Protein AF-A0A355TWD6-F1 (afdb_monomer_lite)

Foldseek 3Di:
DVFLVVVLVVVVVVCVVVVDALVVFQAEEEEFCFQVSQVSNQVSNVVVVHHNPVRYDYLQAVPDPVVPDVQPRGDDDPCSRVVCCVPVVVVCCVVVVGPGYHYHYIDDPDDPVRVPPPD

Radius of gyration: 15.13 Å; chains: 1; bounding box: 33×31×51 Å

Secondary structure (DSSP, 8-state):
-THHHHHHHHHHHHHHHH---GGG-SEEEESS-HHHHHHHHHHHHHHTT---TTTEEEHHHHSS-TTTS--TT---SHHHHHHHIIIIIHHHHHTTS-S-EEEE-------HHHHT---

Sequence (119 aa):
AAMAPAAADTLKNFFDDTGTKPSDYDLVLTGDLGEVGSRLLCQLLNQQSIDITQKHNDCGLMIFDRNKQDVHAGGSGCGCAGSVFCSKILNDMQSGKLKNILFMATGALMSPTSSGQGA

Structure (mmCIF, N/CA/C/O backbone):
data_AF-A0A355TWD6-F1
#
_entry.id   AF-A0A355TWD6-F1
#
loop_
_atom_site.group_PDB
_atom_site.id
_atom_site.type_symbol
_atom_site.label_atom_id
_atom_site.label_alt_id
_atom_site.label_comp_id
_atom_site.label_asym_id
_atom_site.label_entity_id
_atom_site.label_seq_id
_atom_site.pdbx_PDB_ins_code
_atom_site.Cartn_x
_atom_site.Cartn_y
_atom_site.Cartn_z
_atom_site.occupancy
_atom_site.B_iso_or_equiv
_atom_site.auth_seq_id
_atom_site.auth_comp_id
_atom_site.auth_asym_id
_atom_site.auth_atom_id
_atom_site.pdbx_PDB_model_num
ATO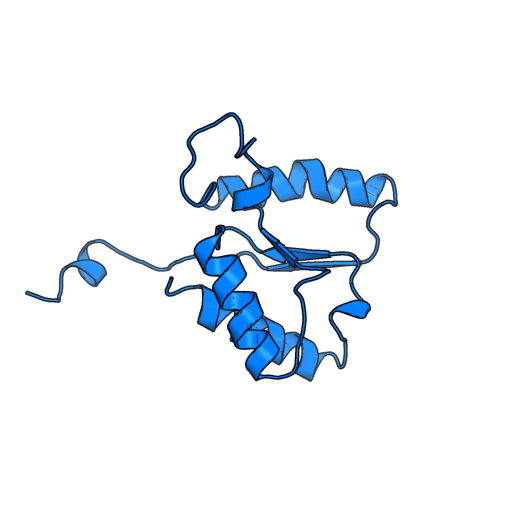M 1 N N . ALA A 1 1 ? 1.334 1.458 -15.745 1.00 55.06 1 ALA A N 1
ATOM 2 C CA . ALA A 1 1 ? 1.626 0.745 -14.486 1.00 55.06 1 ALA A CA 1
ATOM 3 C C . ALA A 1 1 ? 0.731 -0.488 -14.404 1.00 55.06 1 ALA A C 1
ATOM 5 O O . ALA A 1 1 ? -0.457 -0.336 -14.161 1.00 55.06 1 ALA A O 1
ATOM 6 N N . ALA A 1 2 ? 1.268 -1.686 -14.659 1.00 64.25 2 ALA A N 1
ATOM 7 C CA . ALA A 1 2 ? 0.482 -2.930 -14.642 1.00 64.25 2 ALA A CA 1
ATOM 8 C C . ALA A 1 2 ? -0.005 -3.331 -13.231 1.00 64.25 2 ALA A C 1
ATOM 10 O O . ALA A 1 2 ? -0.939 -4.110 -13.102 1.00 64.25 2 ALA A O 1
ATOM 11 N N . MET A 1 3 ? 0.605 -2.772 -12.179 1.00 78.00 3 MET A N 1
ATOM 12 C CA . MET A 1 3 ? 0.343 -3.133 -10.780 1.00 78.00 3 MET A CA 1
ATOM 13 C C . MET A 1 3 ? -0.897 -2.455 -10.174 1.00 78.00 3 MET A C 1
ATOM 15 O O . MET A 1 3 ? -1.508 -3.013 -9.270 1.00 78.00 3 MET A O 1
ATOM 19 N N . ALA A 1 4 ? -1.294 -1.272 -10.661 1.00 85.25 4 ALA A N 1
ATOM 20 C CA . ALA A 1 4 ? -2.408 -0.521 -10.070 1.00 85.25 4 ALA A CA 1
ATOM 21 C C . ALA A 1 4 ? -3.776 -1.224 -10.217 1.00 85.25 4 ALA A C 1
ATOM 23 O O . ALA A 1 4 ? -4.512 -1.246 -9.233 1.00 85.25 4 ALA A O 1
ATOM 24 N N . PRO A 1 5 ? -4.119 -1.858 -11.361 1.00 88.12 5 PRO A N 1
ATOM 25 C CA . PRO A 1 5 ? -5.336 -2.666 -11.461 1.00 88.12 5 PRO A CA 1
ATOM 26 C C . PRO A 1 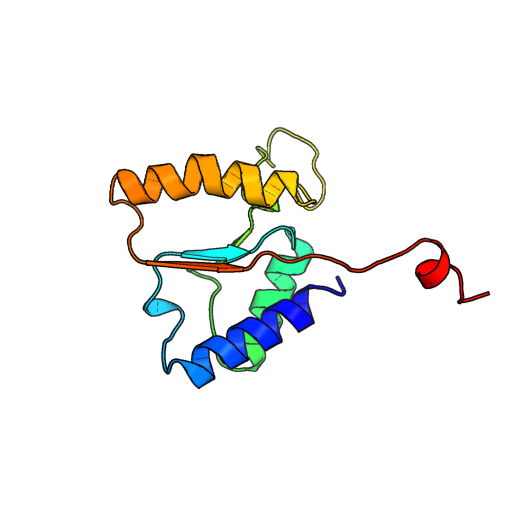5 ? -5.360 -3.858 -10.502 1.00 88.12 5 PRO A C 1
ATOM 28 O O . PRO A 1 5 ? -6.384 -4.109 -9.879 1.00 88.12 5 PRO A O 1
ATOM 31 N N . ALA A 1 6 ? -4.229 -4.550 -10.330 1.00 88.44 6 ALA A N 1
ATOM 32 C CA . ALA A 1 6 ? -4.134 -5.674 -9.398 1.00 88.44 6 ALA A CA 1
ATOM 33 C C . ALA A 1 6 ? -4.300 -5.222 -7.935 1.00 88.44 6 ALA A C 1
ATOM 35 O O . ALA A 1 6 ? -5.004 -5.867 -7.159 1.00 88.44 6 ALA A O 1
ATOM 36 N N . ALA A 1 7 ? -3.698 -4.085 -7.569 1.00 91.06 7 ALA A N 1
ATOM 37 C CA . ALA A 1 7 ? -3.873 -3.486 -6.248 1.00 91.06 7 ALA A CA 1
ATOM 38 C C . ALA A 1 7 ? -5.328 -3.044 -6.004 1.00 91.06 7 ALA A C 1
ATOM 40 O O . ALA A 1 7 ? -5.866 -3.282 -4.924 1.00 91.06 7 ALA A O 1
ATOM 41 N N . ALA A 1 8 ? -5.981 -2.452 -7.011 1.00 93.44 8 ALA A N 1
ATOM 42 C CA . ALA A 1 8 ? -7.380 -2.038 -6.926 1.00 93.44 8 ALA A CA 1
ATOM 43 C C . ALA A 1 8 ? -8.305 -3.240 -6.701 1.00 93.44 8 ALA A C 1
ATOM 45 O O . ALA A 1 8 ? -9.114 -3.221 -5.778 1.00 93.44 8 ALA A O 1
ATOM 46 N N . ASP A 1 9 ? -8.140 -4.302 -7.491 1.00 93.75 9 ASP A N 1
ATOM 47 C CA . ASP A 1 9 ? -8.951 -5.516 -7.372 1.00 93.75 9 ASP A CA 1
ATOM 48 C C . ASP A 1 9 ? -8.768 -6.196 -6.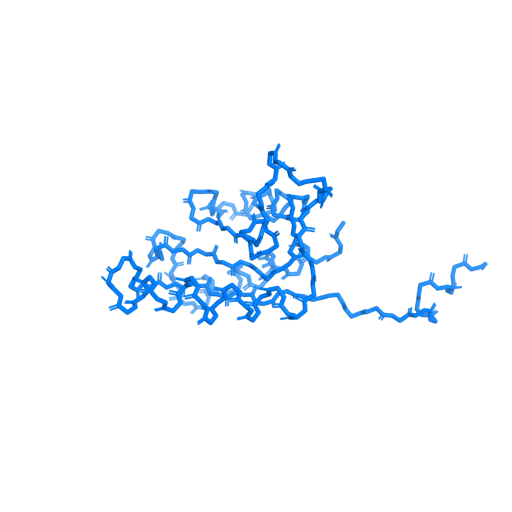006 1.00 93.75 9 ASP A C 1
ATOM 50 O O . ASP A 1 9 ? -9.737 -6.556 -5.341 1.00 93.75 9 ASP A O 1
ATOM 54 N N . THR A 1 10 ? -7.525 -6.271 -5.521 1.00 93.81 10 THR A N 1
ATOM 55 C CA . THR A 1 10 ? -7.226 -6.845 -4.200 1.00 93.81 10 THR A CA 1
ATOM 56 C C . THR A 1 10 ? -7.864 -6.031 -3.072 1.00 93.81 10 THR A C 1
ATOM 58 O O . THR A 1 10 ? -8.461 -6.608 -2.165 1.00 93.81 10 THR A O 1
ATOM 61 N N . LEU A 1 11 ? -7.764 -4.695 -3.115 1.00 94.69 11 LEU A N 1
ATOM 62 C CA . LEU A 1 11 ? -8.371 -3.829 -2.099 1.00 94.69 11 LEU A CA 1
ATOM 63 C C . LEU A 1 11 ? -9.895 -3.915 -2.126 1.00 94.69 11 LEU A C 1
ATOM 65 O O . LEU A 1 11 ? -10.512 -4.026 -1.071 1.00 94.69 11 LEU A O 1
ATOM 69 N N . LYS A 1 12 ? -10.497 -3.898 -3.318 1.00 95.25 12 LYS A N 1
ATOM 70 C CA . LYS A 1 12 ? -11.943 -4.053 -3.484 1.00 95.25 12 LYS A CA 1
ATOM 71 C C . LYS A 1 12 ? -12.424 -5.361 -2.856 1.00 95.25 12 LYS A C 1
ATOM 73 O O . LYS A 1 12 ? -13.307 -5.327 -2.007 1.00 95.25 12 LYS A O 1
ATOM 78 N N . ASN A 1 13 ? -11.816 -6.487 -3.233 1.00 95.56 13 ASN A N 1
ATOM 79 C CA . ASN A 1 13 ? -12.205 -7.797 -2.709 1.00 95.56 13 ASN A CA 1
ATOM 80 C C . ASN A 1 13 ? -12.026 -7.863 -1.187 1.00 95.56 13 ASN A C 1
ATOM 82 O O . ASN A 1 13 ? -12.904 -8.353 -0.491 1.00 95.56 13 ASN A O 1
ATOM 86 N N . PHE A 1 14 ? -10.952 -7.281 -0.648 1.00 96.12 14 PHE A N 1
ATOM 87 C CA . PHE A 1 14 ? -10.755 -7.193 0.797 1.00 96.12 14 PHE A CA 1
ATOM 88 C C . PHE A 1 14 ? -11.874 -6.409 1.509 1.00 96.12 14 PHE A C 1
ATOM 90 O O . PHE A 1 14 ? -12.371 -6.854 2.545 1.00 96.12 14 PHE A O 1
ATOM 97 N N . PHE A 1 15 ? -12.285 -5.252 0.982 1.00 96.31 15 PHE A N 1
ATOM 98 C CA . PHE A 1 15 ? -13.390 -4.483 1.567 1.00 96.31 15 PHE A CA 1
ATOM 99 C C . PHE A 1 15 ? -14.722 -5.237 1.471 1.00 96.31 15 PHE A C 1
ATOM 101 O O . PHE A 1 15 ? -15.466 -5.269 2.451 1.00 96.31 15 PHE A O 1
ATOM 108 N N . ASP A 1 16 ? -14.986 -5.894 0.341 1.00 95.50 16 ASP A N 1
ATOM 109 C CA . ASP A 1 16 ? -16.194 -6.702 0.140 1.00 95.50 16 ASP A CA 1
ATOM 110 C C . ASP A 1 16 ? -16.244 -7.896 1.113 1.00 95.50 16 ASP A C 1
ATOM 112 O O . ASP A 1 16 ? -17.259 -8.110 1.777 1.00 95.50 16 ASP A O 1
ATOM 116 N N . ASP A 1 17 ? -15.137 -8.630 1.259 1.00 96.50 17 ASP A N 1
ATOM 117 C CA . ASP A 1 17 ? -15.044 -9.827 2.106 1.00 96.50 17 ASP A CA 1
ATOM 118 C C . ASP A 1 17 ? -15.126 -9.499 3.603 1.00 96.50 17 ASP A C 1
ATOM 120 O O . ASP A 1 17 ? -15.675 -10.268 4.395 1.00 96.50 17 ASP A O 1
ATOM 124 N N . THR A 1 18 ? -14.563 -8.361 4.014 1.00 95.81 18 THR A N 1
ATOM 125 C CA . THR A 1 18 ? -14.527 -7.957 5.429 1.00 95.81 18 THR A CA 1
ATOM 126 C C . THR A 1 18 ? -15.719 -7.099 5.845 1.00 95.81 18 THR A C 1
ATOM 128 O O . THR A 1 18 ? -15.954 -6.921 7.042 1.00 95.81 18 THR A O 1
ATOM 131 N N . GLY A 1 19 ? -16.453 -6.534 4.884 1.00 95.56 19 GLY A N 1
ATOM 132 C CA . GLY A 1 19 ? -17.489 -5.531 5.131 1.00 95.56 19 GLY A CA 1
ATOM 133 C C . GLY A 1 19 ? -16.954 -4.206 5.690 1.00 95.56 19 GLY A C 1
ATOM 134 O O . GLY A 1 19 ? -17.740 -3.391 6.180 1.00 95.56 19 GLY A O 1
ATOM 135 N N . THR A 1 20 ? -15.635 -3.993 5.654 1.00 96.19 20 THR A N 1
ATOM 136 C CA . THR A 1 20 ? -14.991 -2.766 6.141 1.00 96.19 20 THR A CA 1
ATOM 137 C C . THR A 1 20 ? -14.882 -1.724 5.035 1.00 96.19 20 THR A C 1
ATOM 139 O O . THR A 1 20 ? -15.056 -2.001 3.848 1.00 96.19 20 THR A O 1
ATOM 142 N N . LYS A 1 21 ? -14.603 -0.485 5.426 1.00 95.12 21 LYS A N 1
ATOM 143 C CA . LYS A 1 21 ? -14.479 0.672 4.543 1.00 95.12 21 LYS A CA 1
ATOM 144 C C . LYS A 1 21 ? -13.120 1.335 4.736 1.00 95.12 21 LYS A C 1
ATOM 146 O O . LYS A 1 21 ? -12.541 1.244 5.817 1.00 95.12 21 LYS A O 1
ATOM 151 N N . PRO A 1 22 ? -12.641 2.121 3.755 1.00 94.81 22 PRO A N 1
ATOM 152 C CA . PRO A 1 22 ? -11.409 2.898 3.906 1.00 94.81 22 PRO A CA 1
ATOM 153 C C . PRO A 1 22 ? -11.361 3.766 5.175 1.00 94.81 22 PRO A C 1
ATOM 155 O O . PRO A 1 22 ? -10.294 3.971 5.745 1.00 94.81 22 PRO A O 1
ATOM 158 N N . SER A 1 23 ? -12.515 4.256 5.644 1.00 95.31 23 SER A N 1
ATOM 159 C CA . SER A 1 23 ? -12.642 5.051 6.871 1.00 95.31 23 SER A CA 1
ATOM 160 C C . SER A 1 23 ? -12.323 4.291 8.160 1.00 95.31 23 SER A C 1
ATOM 162 O O . SER A 1 23 ? -11.998 4.937 9.154 1.00 95.31 23 SER A O 1
ATOM 164 N N . ASP A 1 24 ? -12.401 2.960 8.147 1.00 96.25 24 ASP A N 1
ATOM 165 C CA . ASP A 1 24 ? -12.131 2.104 9.311 1.00 96.25 24 ASP A CA 1
ATOM 166 C C . ASP A 1 24 ? -10.624 1.933 9.568 1.00 96.25 24 ASP A C 1
ATOM 168 O O . ASP A 1 24 ? -10.208 1.382 10.592 1.00 96.25 24 ASP A O 1
ATOM 172 N N . TYR A 1 25 ? -9.800 2.430 8.642 1.00 96.25 25 TYR A N 1
ATOM 173 C CA . TYR A 1 25 ? -8.349 2.407 8.707 1.00 96.25 25 TYR A CA 1
ATOM 174 C C . TYR A 1 25 ? -7.795 3.825 8.897 1.00 96.25 25 TYR A C 1
ATOM 176 O O . TYR A 1 25 ? -8.271 4.820 8.334 1.00 96.25 25 TYR A O 1
ATOM 184 N N . ASP A 1 26 ? -6.738 3.926 9.693 1.00 96.00 26 ASP A N 1
ATOM 185 C CA . ASP A 1 26 ? -5.968 5.156 9.857 1.00 96.00 26 ASP A CA 1
ATOM 186 C C . ASP A 1 26 ? -5.107 5.427 8.618 1.00 96.00 26 ASP A C 1
ATOM 188 O O . ASP A 1 26 ? -4.926 6.585 8.243 1.00 96.00 26 ASP A O 1
ATOM 192 N N . LEU A 1 27 ? -4.621 4.361 7.969 1.00 95.38 27 LEU A N 1
ATOM 193 C CA . LEU A 1 27 ? -3.760 4.411 6.788 1.00 95.38 27 LEU A CA 1
ATOM 194 C C . LEU A 1 27 ? -3.953 3.166 5.905 1.00 95.38 27 LEU A C 1
ATOM 196 O O . LEU A 1 27 ? -3.886 2.039 6.393 1.00 95.38 27 LEU A O 1
ATOM 200 N N . VAL A 1 28 ? -4.114 3.377 4.600 1.00 95.44 28 VAL A N 1
ATOM 201 C CA . VAL A 1 28 ? -3.993 2.362 3.544 1.00 95.44 28 VAL A CA 1
ATOM 202 C C . VAL A 1 28 ? -2.638 2.570 2.872 1.00 95.44 28 VAL A C 1
ATOM 204 O O . VAL A 1 28 ? -2.411 3.599 2.242 1.00 95.44 28 VAL A O 1
ATOM 207 N N . LEU A 1 29 ? -1.719 1.624 3.024 1.00 93.19 29 LEU A N 1
ATOM 208 C CA . LEU A 1 29 ? -0.329 1.772 2.603 1.00 93.19 29 LEU A CA 1
ATOM 209 C C . LEU A 1 29 ? 0.029 0.753 1.521 1.00 93.19 29 LEU A C 1
ATOM 211 O O . LEU A 1 29 ? -0.018 -0.451 1.773 1.00 93.19 29 LEU A O 1
ATOM 215 N N . THR A 1 30 ? 0.422 1.229 0.341 1.00 91.00 30 THR A N 1
ATOM 216 C CA . THR A 1 30 ? 0.920 0.384 -0.755 1.00 91.00 30 THR A CA 1
ATOM 217 C C . THR A 1 30 ? 2.445 0.307 -0.777 1.00 91.00 30 THR A C 1
ATOM 219 O O . THR A 1 30 ? 3.132 1.158 -0.213 1.00 91.00 30 THR A O 1
ATOM 222 N N . GLY A 1 31 ? 2.984 -0.752 -1.384 1.00 82.12 31 GLY A N 1
ATOM 223 C CA . GLY A 1 31 ? 4.422 -1.023 -1.395 1.00 82.12 31 GLY A CA 1
ATOM 224 C C . GLY A 1 31 ? 5.232 -0.088 -2.294 1.00 82.12 31 GLY A C 1
ATOM 225 O O . GLY A 1 31 ? 6.124 0.605 -1.820 1.00 82.12 31 GLY A O 1
ATOM 226 N N . ASP A 1 32 ? 4.990 -0.119 -3.598 1.00 83.50 32 ASP A N 1
ATOM 227 C CA . ASP A 1 32 ? 5.855 0.546 -4.578 1.00 83.50 32 ASP A CA 1
ATOM 228 C C . ASP A 1 32 ? 5.136 0.905 -5.883 1.00 83.50 32 ASP A C 1
ATOM 230 O O . ASP A 1 32 ? 5.689 0.825 -6.985 1.00 83.50 32 ASP A O 1
ATOM 234 N N . LEU A 1 33 ? 3.880 1.334 -5.773 1.00 83.19 33 LEU A N 1
ATOM 235 C CA . LEU A 1 33 ? 3.135 1.831 -6.925 1.00 83.19 33 LEU A CA 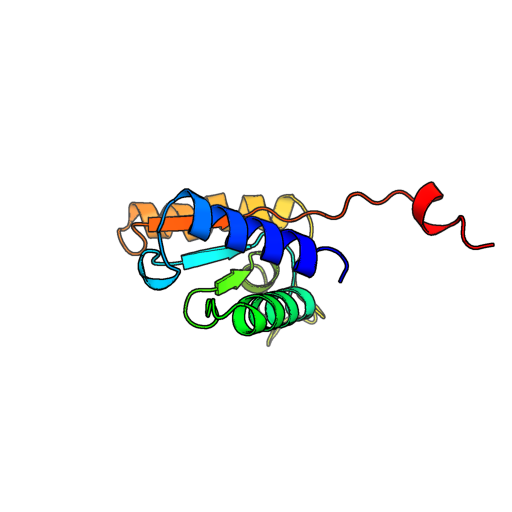1
ATOM 236 C C . LEU A 1 33 ? 3.729 3.138 -7.469 1.00 83.19 33 LEU A C 1
ATOM 238 O O . LEU A 1 33 ? 3.508 3.468 -8.644 1.00 83.19 33 LEU A O 1
ATOM 242 N N . GLY A 1 34 ? 4.449 3.886 -6.626 1.00 83.75 34 GLY A N 1
ATOM 243 C CA . GLY A 1 34 ? 4.938 5.223 -6.936 1.00 83.75 34 GLY A CA 1
ATOM 244 C C . GLY A 1 34 ? 3.792 6.193 -7.228 1.00 83.75 34 GLY A C 1
ATOM 245 O O . GLY A 1 34 ? 2.610 5.870 -7.091 1.00 83.75 34 GLY A O 1
ATOM 246 N N . GLU A 1 35 ? 4.111 7.406 -7.666 1.00 85.62 35 GLU A N 1
ATOM 247 C CA . GLU A 1 35 ? 3.113 8.470 -7.852 1.00 85.62 35 GLU A CA 1
ATOM 248 C C . GLU A 1 35 ? 2.068 8.110 -8.915 1.00 85.62 35 GLU A C 1
ATOM 250 O O . GLU A 1 35 ? 0.861 8.258 -8.711 1.00 85.62 35 GLU A O 1
ATOM 255 N N . VAL A 1 36 ? 2.532 7.593 -10.055 1.00 86.94 36 VAL A N 1
ATOM 256 C CA . VAL A 1 36 ? 1.663 7.257 -11.187 1.00 86.94 36 VAL A CA 1
ATOM 257 C C . VAL A 1 36 ? 0.739 6.093 -10.839 1.00 86.94 36 VAL A C 1
ATOM 259 O O . VAL A 1 36 ? -0.454 6.155 -11.141 1.00 86.94 36 VAL A O 1
ATOM 262 N N . GLY A 1 37 ? 1.272 5.040 -10.211 1.00 88.25 37 GLY A N 1
ATOM 263 C CA . GLY A 1 37 ? 0.482 3.880 -9.811 1.00 88.25 37 GLY A CA 1
ATOM 264 C C . GLY A 1 37 ? -0.502 4.215 -8.695 1.00 88.25 37 GLY A C 1
ATOM 265 O O . GLY A 1 37 ? -1.651 3.795 -8.780 1.00 88.25 37 GLY A O 1
ATOM 266 N N . SER A 1 38 ? -0.097 5.034 -7.721 1.00 90.25 38 SER A N 1
ATOM 267 C CA . SER A 1 38 ? -0.961 5.501 -6.627 1.00 90.25 38 SER A CA 1
ATOM 268 C C . SER A 1 38 ? -2.151 6.302 -7.150 1.00 90.25 38 SER A C 1
ATOM 270 O O . SER A 1 38 ? -3.298 6.026 -6.806 1.00 90.25 38 SER A O 1
ATOM 272 N N . ARG A 1 39 ? -1.909 7.249 -8.065 1.00 91.44 39 ARG A N 1
ATOM 273 C CA . ARG A 1 39 ? -2.991 8.029 -8.681 1.00 91.44 39 ARG A CA 1
ATOM 274 C C . ARG A 1 39 ? -3.951 7.141 -9.472 1.00 91.44 39 ARG A C 1
ATOM 276 O O . ARG A 1 39 ? -5.161 7.330 -9.387 1.00 91.44 39 ARG A O 1
ATOM 283 N N . LEU A 1 40 ? -3.417 6.182 -10.231 1.00 92.62 40 LEU A N 1
ATOM 284 C CA . LEU A 1 40 ? -4.234 5.247 -11.003 1.00 92.62 40 LEU A CA 1
ATOM 285 C C . LEU A 1 40 ? -5.048 4.318 -10.090 1.00 92.62 40 LEU A C 1
ATOM 287 O O . LEU A 1 40 ? -6.217 4.081 -10.371 1.00 92.62 40 LEU A O 1
ATOM 291 N N . LEU A 1 41 ? -4.472 3.848 -8.981 1.00 94.12 41 LEU A N 1
ATOM 292 C CA . LEU A 1 41 ? -5.172 3.054 -7.969 1.00 94.12 41 LEU A CA 1
ATOM 293 C C . LEU A 1 41 ? -6.390 3.805 -7.418 1.00 94.12 41 LEU A C 1
ATOM 295 O O . LEU A 1 41 ? -7.500 3.276 -7.455 1.00 94.12 41 LEU A O 1
ATOM 299 N N . CYS A 1 42 ? -6.201 5.050 -6.968 1.00 94.38 42 CYS A N 1
ATOM 300 C CA . CYS A 1 42 ? -7.301 5.868 -6.454 1.00 94.38 42 CYS A CA 1
ATOM 301 C C . CYS A 1 42 ? -8.382 6.096 -7.519 1.00 94.38 42 CYS A C 1
ATOM 303 O O . CYS A 1 42 ? -9.568 6.031 -7.211 1.00 94.38 42 CYS A O 1
ATOM 305 N N . GLN A 1 43 ? -7.998 6.319 -8.782 1.00 94.75 43 GLN A N 1
ATOM 306 C CA . GLN A 1 43 ? -8.957 6.469 -9.881 1.00 94.75 43 GLN A CA 1
ATOM 307 C C . GLN A 1 43 ? -9.784 5.199 -10.119 1.00 94.75 43 GLN A C 1
ATOM 309 O O . GLN A 1 43 ? -11.001 5.296 -10.272 1.00 94.75 43 GLN A O 1
ATOM 314 N N . LEU A 1 44 ? -9.145 4.026 -10.136 1.00 94.81 44 LEU A N 1
ATOM 315 C CA . LEU A 1 44 ? -9.815 2.743 -10.368 1.00 94.81 44 LEU A CA 1
ATOM 316 C C . LEU A 1 44 ? -10.783 2.386 -9.235 1.00 94.81 44 LEU A C 1
ATOM 318 O O . LEU A 1 44 ? -11.914 1.987 -9.501 1.00 94.81 44 LEU A O 1
ATOM 322 N N . LEU A 1 45 ? -10.378 2.584 -7.979 1.00 94.94 45 LEU A N 1
ATOM 323 C CA . LEU A 1 45 ? -11.253 2.344 -6.829 1.00 94.94 45 LEU A CA 1
ATOM 324 C C . LEU A 1 45 ? -12.416 3.342 -6.777 1.00 94.94 45 LEU A C 1
ATOM 326 O O . LEU A 1 45 ? -13.550 2.954 -6.496 1.00 94.94 45 LEU A O 1
ATOM 330 N N . ASN A 1 46 ? -12.182 4.605 -7.143 1.00 95.31 46 ASN A N 1
ATOM 331 C CA . ASN A 1 46 ? -13.242 5.610 -7.182 1.00 95.31 46 ASN A CA 1
ATOM 332 C C . ASN A 1 46 ? -14.312 5.282 -8.244 1.00 95.31 46 ASN A C 1
ATOM 334 O O . ASN A 1 46 ? -15.502 5.461 -7.999 1.00 95.31 46 ASN A O 1
ATOM 338 N N . GLN A 1 47 ? -13.926 4.704 -9.391 1.00 94.44 47 GLN A N 1
ATOM 339 C CA . GLN A 1 47 ? -14.886 4.173 -10.377 1.00 94.44 47 GLN A CA 1
ATOM 340 C C . GLN A 1 47 ? -15.782 3.063 -9.803 1.00 94.44 47 GLN A C 1
ATOM 342 O O . GLN A 1 47 ? -16.883 2.840 -10.301 1.00 94.44 47 GLN A O 1
ATOM 347 N N . GLN A 1 48 ? -15.333 2.393 -8.743 1.00 92.38 48 GLN A N 1
ATOM 348 C CA . GLN A 1 48 ? -16.068 1.362 -8.012 1.00 92.38 48 GLN A CA 1
ATOM 349 C C . GLN A 1 48 ? -16.723 1.904 -6.730 1.00 92.38 48 GLN A C 1
ATOM 351 O O . GLN A 1 48 ? -17.181 1.127 -5.899 1.00 92.38 48 GLN A O 1
ATOM 356 N N . SER A 1 49 ? -16.816 3.232 -6.577 1.00 94.31 49 SER A N 1
ATOM 357 C CA . SER A 1 49 ? -17.368 3.917 -5.395 1.00 94.31 49 SER A CA 1
ATOM 358 C C . SER A 1 49 ? -16.590 3.682 -4.090 1.00 94.31 49 SER A C 1
ATOM 360 O O . SER A 1 49 ? -17.142 3.842 -3.002 1.00 94.31 49 SER A O 1
ATOM 362 N N . ILE A 1 50 ? -15.303 3.337 -4.184 1.00 95.56 50 ILE A N 1
ATOM 363 C CA . ILE A 1 50 ? -14.392 3.187 -3.044 1.00 95.56 50 ILE A CA 1
ATOM 364 C C . ILE A 1 50 ? -13.375 4.334 -3.092 1.00 95.56 50 ILE A C 1
ATOM 366 O O . ILE A 1 50 ? -12.458 4.331 -3.909 1.00 95.56 50 ILE A O 1
ATOM 370 N N . ASP A 1 51 ? -13.514 5.329 -2.214 1.00 95.94 51 ASP A N 1
ATOM 371 C CA . ASP A 1 51 ? -12.549 6.433 -2.123 1.00 95.94 51 ASP A CA 1
ATOM 372 C C . ASP A 1 51 ? -11.524 6.185 -1.008 1.00 95.94 51 ASP A C 1
ATOM 374 O O . ASP A 1 51 ? -11.848 6.212 0.181 1.00 95.94 51 ASP A O 1
ATOM 378 N N . ILE A 1 52 ? -10.268 5.962 -1.404 1.00 95.25 52 ILE A N 1
ATOM 379 C CA . ILE A 1 52 ? -9.128 5.825 -0.487 1.00 95.25 52 ILE A CA 1
ATOM 380 C C . ILE A 1 52 ? -8.241 7.075 -0.450 1.00 95.25 52 ILE A C 1
ATOM 382 O O . ILE A 1 52 ? -7.265 7.095 0.291 1.00 95.25 52 ILE A O 1
ATOM 386 N N . THR A 1 53 ? -8.547 8.128 -1.213 1.00 93.69 53 THR A N 1
ATOM 387 C CA . THR A 1 53 ? -7.622 9.245 -1.494 1.00 93.69 53 THR A CA 1
ATOM 388 C C . THR A 1 53 ? -7.128 9.950 -0.228 1.00 93.69 53 THR A C 1
ATOM 390 O O . THR A 1 53 ? -5.979 10.371 -0.163 1.00 93.69 53 THR A O 1
ATOM 393 N N . GLN A 1 54 ? -7.973 10.053 0.803 1.00 93.19 54 GLN A N 1
ATOM 394 C CA . GLN A 1 54 ? -7.620 10.688 2.083 1.00 93.19 54 GLN A CA 1
ATOM 395 C C . GLN A 1 54 ? -6.820 9.780 3.028 1.00 93.19 54 GLN A C 1
ATOM 397 O O . GLN A 1 54 ? -6.264 10.251 4.018 1.00 93.19 54 GLN A O 1
ATOM 402 N N . LYS A 1 55 ? -6.810 8.472 2.764 1.00 93.69 55 LYS A N 1
ATOM 403 C CA . LYS A 1 55 ? -6.224 7.444 3.630 1.00 93.69 55 LYS A CA 1
ATOM 404 C C . LYS A 1 55 ? -5.053 6.722 2.974 1.00 93.69 55 LYS A C 1
ATOM 406 O O . LYS A 1 55 ? -4.369 5.975 3.658 1.00 93.69 55 LYS A O 1
ATOM 411 N N . HIS A 1 56 ? -4.829 6.921 1.678 1.00 94.62 56 HIS A N 1
ATOM 412 C CA . HIS A 1 56 ? -3.821 6.216 0.898 1.00 94.62 56 HIS A CA 1
ATOM 413 C C . HIS A 1 56 ? -2.447 6.884 0.973 1.00 94.62 56 HIS A C 1
ATOM 415 O O . HIS A 1 56 ? -2.326 8.106 0.885 1.00 94.62 56 HIS A O 1
ATOM 421 N N . ASN A 1 57 ? -1.406 6.066 1.100 1.00 91.88 57 ASN A N 1
ATOM 422 C CA . ASN A 1 57 ? -0.025 6.458 0.853 1.00 91.88 57 ASN A CA 1
ATOM 423 C C . ASN A 1 57 ? 0.759 5.277 0.256 1.00 91.88 57 ASN A C 1
ATOM 425 O O . ASN A 1 57 ? 0.299 4.135 0.290 1.00 91.88 57 ASN A O 1
ATOM 429 N N . ASP A 1 58 ? 1.954 5.536 -0.264 1.00 89.50 58 ASP A N 1
ATOM 430 C CA . ASP A 1 58 ? 2.815 4.528 -0.887 1.00 89.50 58 ASP A CA 1
AT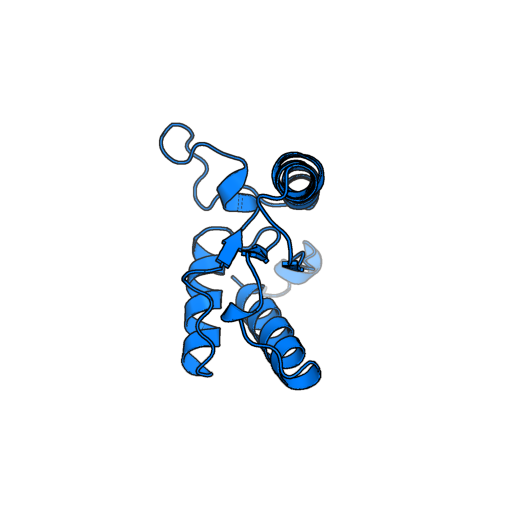OM 431 C C . ASP A 1 58 ? 4.225 4.597 -0.296 1.00 89.50 58 ASP A C 1
ATOM 433 O O . ASP A 1 58 ? 4.799 5.686 -0.185 1.00 89.50 58 ASP A O 1
ATOM 437 N N . CYS A 1 59 ? 4.815 3.454 0.072 1.00 86.00 59 CYS A N 1
ATOM 438 C CA . CYS A 1 59 ? 6.159 3.441 0.656 1.00 86.00 59 CYS A CA 1
ATOM 439 C C . CYS A 1 59 ? 7.194 4.049 -0.306 1.00 86.00 59 CYS A C 1
ATOM 441 O O . CYS A 1 59 ? 8.099 4.756 0.147 1.00 86.00 59 CYS A O 1
ATOM 443 N N . GLY A 1 60 ? 7.012 3.872 -1.621 1.00 81.88 60 GLY A N 1
ATOM 444 C CA . GLY A 1 60 ? 7.827 4.498 -2.664 1.00 81.88 60 GLY A CA 1
ATOM 445 C C . GLY A 1 60 ? 7.848 6.024 -2.603 1.00 81.88 60 GLY A C 1
ATOM 446 O O . GLY A 1 60 ? 8.863 6.651 -2.912 1.00 81.88 60 GLY A O 1
ATOM 447 N N . LEU A 1 61 ? 6.762 6.642 -2.143 1.00 83.88 61 LEU A N 1
ATOM 448 C CA . LEU A 1 61 ? 6.650 8.095 -1.998 1.00 83.88 61 LEU A CA 1
ATOM 449 C C . LEU A 1 61 ? 7.139 8.606 -0.641 1.00 83.88 61 LEU A C 1
ATOM 451 O O . LEU A 1 61 ? 7.467 9.784 -0.521 1.00 83.88 61 LEU A O 1
ATOM 455 N N . MET A 1 62 ? 7.202 7.738 0.370 1.00 82.69 62 MET A N 1
ATOM 456 C CA . MET A 1 62 ? 7.601 8.099 1.734 1.00 82.69 62 MET A CA 1
ATOM 457 C C . MET A 1 62 ? 9.116 8.078 1.960 1.00 82.69 62 MET A C 1
ATOM 459 O O . MET A 1 62 ? 9.597 8.709 2.899 1.00 82.69 62 MET A O 1
ATOM 463 N N . ILE A 1 63 ? 9.867 7.332 1.147 1.00 79.62 63 ILE A N 1
ATOM 464 C CA . ILE A 1 63 ? 11.294 7.075 1.393 1.00 79.62 63 ILE A CA 1
ATOM 465 C C . ILE A 1 63 ? 12.224 8.224 0.956 1.00 79.62 63 ILE A C 1
ATOM 467 O O . ILE A 1 63 ? 13.362 8.288 1.415 1.00 79.62 63 ILE A O 1
ATOM 471 N N . PHE A 1 64 ? 11.754 9.146 0.109 1.00 76.06 64 PHE A N 1
ATOM 472 C CA . PHE A 1 64 ? 12.560 10.238 -0.451 1.00 76.06 64 PHE A CA 1
ATOM 473 C C . PHE A 1 64 ? 11.928 11.616 -0.228 1.00 76.06 64 PHE A C 1
ATOM 475 O O . PHE A 1 64 ? 10.708 11.771 -0.283 1.00 76.06 64 PHE A O 1
ATOM 482 N N . ASP A 1 65 ? 12.763 12.648 -0.059 1.00 73.94 65 ASP A N 1
ATOM 483 C CA . ASP A 1 65 ? 12.321 14.046 -0.120 1.00 73.94 65 ASP A CA 1
ATOM 484 C C . ASP A 1 65 ? 12.164 14.450 -1.592 1.00 73.94 65 ASP A C 1
ATOM 486 O O . ASP A 1 65 ? 13.104 14.917 -2.238 1.00 73.94 65 ASP A O 1
ATOM 490 N N . ARG A 1 66 ? 10.954 14.258 -2.124 1.00 74.00 66 ARG A N 1
ATOM 491 C CA . ARG A 1 66 ? 10.613 14.500 -3.537 1.00 74.00 66 ARG A CA 1
ATOM 492 C C . ARG A 1 66 ? 10.856 15.937 -4.015 1.00 74.00 66 ARG A C 1
ATOM 494 O O . ARG A 1 66 ? 10.908 16.162 -5.217 1.00 74.00 66 ARG A O 1
ATOM 501 N N . ASN A 1 67 ? 10.995 16.904 -3.104 1.00 71.69 67 ASN A N 1
ATOM 502 C CA . ASN A 1 67 ? 11.270 18.299 -3.459 1.00 71.69 67 ASN A CA 1
ATOM 503 C C . ASN A 1 67 ? 12.771 18.598 -3.564 1.00 71.69 67 ASN A C 1
ATOM 505 O O . ASN A 1 67 ? 13.156 19.586 -4.185 1.00 71.69 67 ASN A O 1
ATOM 509 N N . LYS A 1 68 ? 13.618 17.782 -2.927 1.00 72.69 68 LYS A N 1
ATOM 510 C CA . LYS A 1 68 ? 15.076 17.986 -2.876 1.00 72.69 68 LYS A CA 1
ATOM 511 C C . LYS A 1 68 ? 15.864 16.924 -3.633 1.00 72.69 68 LYS A C 1
ATOM 513 O O . LYS A 1 68 ? 17.040 17.137 -3.912 1.00 72.69 68 LYS A O 1
ATOM 518 N N . GLN A 1 69 ? 15.245 15.785 -3.928 1.00 67.31 69 GLN A N 1
ATOM 519 C CA . GLN A 1 69 ? 15.868 14.642 -4.581 1.00 67.31 69 GLN A CA 1
ATOM 520 C C . GLN A 1 69 ? 15.113 14.334 -5.878 1.00 67.31 69 GLN A C 1
ATOM 522 O O . GLN A 1 69 ? 13.900 14.128 -5.849 1.00 67.31 69 GLN A O 1
ATOM 527 N N . ASP A 1 70 ? 15.823 14.286 -7.010 1.00 69.81 70 ASP A N 1
ATOM 528 C CA . ASP A 1 70 ? 15.241 13.877 -8.293 1.00 69.81 70 ASP A CA 1
ATOM 529 C C . ASP A 1 70 ? 15.056 12.356 -8.316 1.00 69.81 70 ASP A C 1
ATOM 531 O O . ASP A 1 70 ? 15.988 11.594 -8.569 1.00 69.81 70 ASP A O 1
ATOM 535 N N . VAL A 1 71 ? 13.851 11.918 -7.956 1.00 63.69 71 VAL A N 1
ATOM 536 C CA . VAL A 1 71 ? 13.489 10.498 -7.806 1.00 63.69 71 VAL A CA 1
ATOM 537 C C . VAL A 1 71 ? 12.386 10.073 -8.774 1.00 63.69 71 VAL A C 1
ATOM 539 O O . VAL A 1 71 ? 11.774 9.020 -8.595 1.00 63.69 71 VAL A O 1
ATOM 542 N N . HIS A 1 72 ? 12.109 10.890 -9.797 1.00 76.88 72 HIS A N 1
ATOM 543 C CA . HIS A 1 72 ? 11.021 10.686 -10.756 1.00 76.88 72 HIS A CA 1
ATOM 544 C C . HIS A 1 72 ? 9.689 10.311 -10.065 1.00 76.88 72 HIS A C 1
ATOM 546 O O . HIS A 1 72 ? 9.087 11.145 -9.394 1.00 76.88 72 HIS A O 1
ATOM 552 N N . ALA A 1 73 ? 9.222 9.064 -10.206 1.00 60.06 73 ALA A N 1
ATOM 553 C CA . ALA A 1 73 ? 7.948 8.594 -9.654 1.00 60.06 73 ALA A CA 1
ATOM 554 C C . ALA A 1 73 ? 8.020 8.101 -8.189 1.00 60.06 73 ALA A C 1
ATOM 556 O O . ALA A 1 73 ? 6.981 7.727 -7.642 1.00 60.06 73 ALA A O 1
ATOM 557 N N . GLY A 1 74 ? 9.203 8.097 -7.562 1.00 63.84 74 GLY A N 1
ATOM 558 C CA . GLY A 1 74 ? 9.450 7.597 -6.204 1.00 63.84 74 GLY A CA 1
ATOM 559 C C . GLY A 1 74 ? 10.401 6.394 -6.156 1.00 63.84 74 GLY A C 1
ATOM 560 O O . GLY A 1 74 ? 10.974 5.984 -7.164 1.00 63.84 74 GLY A O 1
ATOM 561 N N . GLY A 1 75 ? 10.580 5.828 -4.961 1.00 60.56 75 GLY A N 1
ATOM 562 C CA . GLY A 1 75 ? 11.314 4.580 -4.745 1.00 60.56 75 GLY A CA 1
ATOM 563 C C . GLY A 1 75 ? 10.516 3.341 -5.146 1.00 60.56 75 GLY A C 1
ATOM 564 O O . GLY A 1 75 ? 9.291 3.347 -5.117 1.00 60.56 75 GLY A O 1
ATOM 565 N N . SER A 1 76 ? 11.217 2.268 -5.514 1.00 57.97 76 SER A N 1
ATOM 566 C CA . SER A 1 76 ? 10.607 0.981 -5.866 1.00 57.97 76 SER A CA 1
ATOM 567 C C . SER A 1 76 ? 11.454 -0.195 -5.378 1.00 57.97 76 SER A C 1
ATOM 569 O O . SER A 1 76 ? 12.644 -0.034 -5.089 1.00 57.97 76 SER A O 1
ATOM 571 N N . GLY A 1 77 ? 10.835 -1.373 -5.256 1.00 59.16 77 GLY A N 1
ATOM 572 C CA . GLY A 1 77 ? 11.484 -2.615 -4.849 1.00 59.16 77 GLY A CA 1
ATOM 573 C C . GLY A 1 77 ? 11.232 -3.007 -3.391 1.00 59.16 77 GLY A C 1
ATOM 574 O O . GLY A 1 77 ? 10.849 -2.200 -2.544 1.00 59.16 77 GLY A O 1
ATOM 575 N N . CYS A 1 78 ? 11.490 -4.281 -3.079 1.00 57.91 78 CYS A N 1
ATOM 576 C CA . CYS A 1 78 ? 11.172 -4.901 -1.786 1.00 57.91 78 CYS A CA 1
ATOM 577 C C . CYS A 1 78 ? 11.837 -4.216 -0.578 1.00 57.91 78 CYS A C 1
ATOM 579 O O . CYS A 1 78 ? 11.258 -4.181 0.509 1.00 57.91 78 CYS A O 1
ATOM 581 N N . GLY A 1 79 ? 13.017 -3.618 -0.774 1.00 61.28 79 GLY A N 1
ATOM 582 C CA . GLY A 1 79 ? 13.700 -2.833 0.253 1.00 61.28 79 GLY A CA 1
ATOM 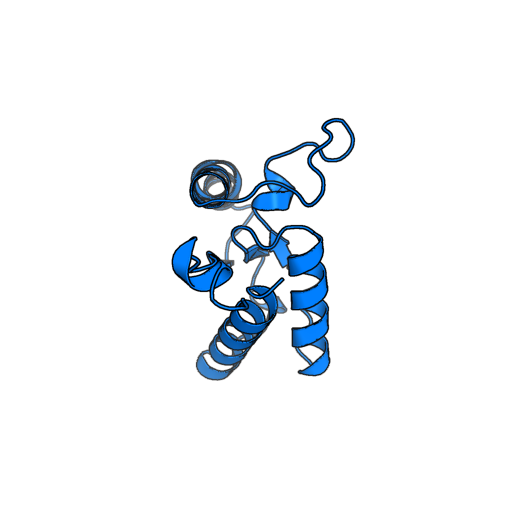583 C C . GLY A 1 79 ? 12.936 -1.566 0.642 1.00 61.28 79 GLY A C 1
ATOM 584 O O . GLY A 1 79 ? 12.949 -1.188 1.805 1.00 61.28 79 GLY A O 1
ATOM 585 N N . CYS A 1 80 ? 12.205 -0.945 -0.286 1.00 66.69 80 CYS A N 1
ATOM 586 C CA . CYS A 1 80 ? 11.449 0.273 -0.013 1.00 66.69 80 CYS A CA 1
ATOM 587 C C . CYS A 1 80 ? 10.267 0.006 0.931 1.00 66.69 80 CYS A C 1
ATOM 589 O O . CYS A 1 80 ? 10.151 0.637 1.984 1.00 66.69 80 CYS A O 1
ATOM 591 N N . ALA A 1 81 ? 9.447 -0.993 0.600 1.00 74.56 81 ALA A N 1
ATOM 592 C CA . ALA A 1 81 ? 8.312 -1.393 1.422 1.00 74.56 81 ALA A CA 1
ATOM 593 C C . ALA A 1 81 ? 8.759 -1.889 2.808 1.00 74.56 81 ALA A C 1
ATOM 595 O O . ALA A 1 81 ? 8.212 -1.456 3.823 1.00 74.56 81 ALA A O 1
ATOM 596 N N . GLY A 1 82 ? 9.799 -2.731 2.861 1.00 75.19 82 GLY A N 1
ATOM 597 C CA . GLY A 1 82 ? 10.350 -3.245 4.116 1.00 75.19 82 GLY A CA 1
ATOM 598 C C . GLY A 1 82 ? 10.955 -2.152 5.000 1.00 75.19 82 GLY A C 1
ATOM 599 O O . GLY A 1 82 ? 10.651 -2.088 6.190 1.00 75.19 82 GLY A O 1
ATOM 600 N N . SER A 1 83 ? 11.770 -1.253 4.437 1.00 80.69 83 SER A N 1
ATOM 601 C CA . SER A 1 83 ? 12.398 -0.172 5.203 1.00 80.69 83 SER A CA 1
ATOM 602 C C . SER A 1 83 ? 11.380 0.829 5.738 1.00 80.69 83 SER A C 1
ATOM 604 O O . SER A 1 83 ? 11.474 1.199 6.907 1.00 80.69 83 SER A O 1
ATOM 606 N N . VAL A 1 84 ? 10.397 1.254 4.939 1.00 83.88 84 VAL A N 1
ATOM 607 C CA . VAL A 1 84 ? 9.371 2.210 5.393 1.00 83.88 84 VAL A CA 1
ATOM 608 C C . VAL A 1 84 ? 8.471 1.585 6.456 1.00 83.88 84 VAL A C 1
ATOM 610 O O . VAL A 1 84 ? 8.224 2.214 7.489 1.00 83.88 84 VAL A O 1
ATOM 613 N N . PHE A 1 85 ? 8.034 0.339 6.251 1.00 83.44 85 PHE A N 1
ATOM 614 C CA . PHE A 1 85 ? 7.175 -0.353 7.206 1.00 83.44 85 PHE A CA 1
ATOM 615 C C . PHE A 1 85 ? 7.884 -0.577 8.548 1.00 83.44 85 PHE A C 1
ATOM 617 O O . PHE A 1 85 ? 7.397 -0.135 9.590 1.00 83.44 85 PHE A O 1
ATOM 624 N N . CYS A 1 86 ? 9.073 -1.190 8.525 1.00 84.88 86 CYS A N 1
ATOM 625 C CA . CYS A 1 86 ? 9.797 -1.554 9.743 1.00 84.88 86 CYS A CA 1
ATOM 626 C C . CYS A 1 86 ? 10.367 -0.357 10.515 1.00 84.88 86 CYS A C 1
ATOM 628 O O . CYS A 1 86 ? 10.708 -0.506 11.685 1.00 84.88 86 CYS A O 1
ATOM 630 N N . SER A 1 87 ? 10.487 0.815 9.885 1.00 87.25 87 SER A N 1
ATOM 631 C CA . SER A 1 87 ? 10.942 2.035 10.554 1.00 87.25 87 SER A CA 1
ATOM 632 C C . SER A 1 87 ? 9.768 2.942 10.917 1.00 87.25 87 SER A C 1
ATOM 634 O O . SER A 1 87 ? 9.323 2.968 12.061 1.00 87.25 87 SER A O 1
ATOM 636 N N . LYS A 1 88 ? 9.250 3.707 9.959 1.00 88.69 88 LYS A N 1
ATOM 637 C CA . LYS A 1 88 ? 8.288 4.777 10.207 1.00 88.69 88 LYS A CA 1
ATOM 638 C C . LYS A 1 88 ? 6.952 4.239 10.707 1.00 88.69 88 LYS A C 1
ATOM 640 O O . LYS A 1 88 ? 6.442 4.747 11.702 1.00 88.69 88 LYS A O 1
ATOM 645 N N . ILE A 1 89 ? 6.405 3.228 10.032 1.00 92.19 89 ILE A N 1
ATOM 646 C CA . ILE A 1 89 ? 5.044 2.746 10.296 1.00 92.19 89 ILE A CA 1
ATOM 647 C C . ILE A 1 89 ? 4.971 2.013 11.633 1.00 92.19 89 ILE A C 1
ATOM 649 O O . ILE A 1 89 ? 4.136 2.365 12.463 1.00 92.19 89 ILE A O 1
ATOM 653 N N . LEU A 1 90 ? 5.879 1.066 11.894 1.00 89.38 90 LEU A N 1
ATOM 654 C CA . LEU A 1 90 ? 5.921 0.380 13.188 1.00 89.38 90 LEU A CA 1
ATOM 655 C C . LEU A 1 90 ? 6.159 1.352 14.353 1.00 89.38 90 LEU A C 1
ATOM 657 O O . LEU A 1 90 ? 5.495 1.223 15.379 1.00 89.38 90 LEU A O 1
ATOM 661 N N . ASN A 1 91 ? 7.023 2.361 14.199 1.00 90.44 91 ASN A N 1
ATOM 662 C CA . ASN A 1 91 ? 7.233 3.375 15.242 1.00 90.44 91 ASN A CA 1
ATOM 663 C C . ASN A 1 91 ? 5.984 4.249 15.472 1.00 90.44 91 ASN A C 1
ATOM 665 O O . ASN A 1 91 ? 5.652 4.588 16.612 1.00 90.44 91 ASN A O 1
ATOM 669 N N . ASP A 1 92 ? 5.262 4.621 14.412 1.00 93.25 92 ASP A N 1
ATOM 670 C CA . ASP A 1 92 ? 3.997 5.355 14.536 1.00 93.25 92 ASP A CA 1
ATOM 671 C C . ASP A 1 92 ? 2.915 4.504 15.219 1.00 93.25 92 ASP A C 1
ATOM 673 O O . ASP A 1 92 ? 2.149 5.030 16.028 1.00 93.25 92 ASP A O 1
ATOM 677 N N . MET A 1 93 ? 2.885 3.195 14.955 1.00 93.44 93 MET A N 1
ATOM 678 C CA . MET A 1 93 ? 1.991 2.266 15.650 1.00 93.44 93 MET A CA 1
ATOM 679 C C . MET A 1 93 ? 2.361 2.113 17.128 1.00 93.44 93 MET A C 1
ATOM 681 O O . MET A 1 93 ? 1.502 2.239 17.998 1.00 93.44 93 MET A O 1
ATOM 685 N N . GLN A 1 94 ? 3.646 1.918 17.437 1.00 92.75 94 GLN A N 1
ATOM 686 C CA . GLN A 1 94 ? 4.143 1.809 18.814 1.00 92.75 94 GLN A CA 1
ATOM 687 C C . GLN A 1 94 ? 3.898 3.082 19.633 1.00 92.75 94 GLN A C 1
ATOM 689 O O . GLN A 1 94 ? 3.599 3.004 20.821 1.00 92.75 94 GLN A O 1
ATOM 694 N N . SER A 1 95 ? 3.986 4.257 19.003 1.00 95.06 95 SER A N 1
ATOM 695 C CA . SER A 1 95 ? 3.666 5.542 19.643 1.00 95.06 95 SER A CA 1
ATOM 696 C C . SER A 1 95 ? 2.164 5.857 19.697 1.00 95.06 95 SER A C 1
ATOM 698 O O . SER A 1 95 ? 1.783 6.903 20.220 1.00 95.06 95 SER A O 1
ATOM 700 N N . GLY A 1 96 ? 1.305 4.974 19.174 1.00 93.06 96 GLY A N 1
ATOM 701 C CA . GLY A 1 96 ? -0.152 5.118 19.188 1.00 93.06 96 GLY A CA 1
ATOM 702 C C . GLY A 1 96 ? -0.715 6.135 18.189 1.00 93.06 96 GLY A C 1
ATOM 703 O O . GLY A 1 96 ? -1.906 6.447 18.260 1.00 93.06 96 GLY A O 1
ATOM 704 N N . LYS A 1 97 ? 0.112 6.652 17.269 1.00 94.19 97 LYS A N 1
ATOM 705 C CA . LYS A 1 97 ? -0.309 7.573 16.196 1.00 94.19 97 LYS A CA 1
ATOM 706 C C . LYS A 1 97 ? -1.123 6.865 15.116 1.00 94.19 97 LYS A C 1
ATOM 708 O O . LYS A 1 97 ? -2.005 7.480 14.530 1.00 94.19 97 LYS A O 1
ATOM 713 N N . LEU A 1 98 ? -0.811 5.596 14.862 1.00 94.19 98 LEU A N 1
ATOM 714 C CA . LEU A 1 98 ? -1.569 4.700 13.992 1.00 94.19 98 LEU A CA 1
ATOM 715 C C . LEU A 1 98 ? -2.049 3.512 14.825 1.00 94.19 98 LEU A C 1
ATOM 717 O O . LEU A 1 98 ? -1.285 2.972 15.622 1.00 94.19 98 LEU A O 1
ATOM 721 N N . LYS A 1 99 ? -3.303 3.099 14.662 1.00 93.81 99 LYS A N 1
ATOM 722 C CA . LYS A 1 99 ? -3.886 1.973 15.404 1.00 93.81 99 LYS A CA 1
ATOM 723 C C . LYS A 1 99 ? -4.340 0.865 14.474 1.00 93.81 99 LYS A C 1
ATOM 725 O O . LYS A 1 99 ? -4.093 -0.300 14.771 1.00 93.81 99 LYS A O 1
ATOM 730 N N . ASN A 1 100 ? -4.962 1.223 13.356 1.00 94.19 100 ASN A N 1
ATOM 731 C CA . ASN A 1 100 ? -5.422 0.263 12.365 1.00 94.19 100 ASN A CA 1
ATOM 732 C C . ASN A 1 100 ? -4.913 0.650 10.978 1.00 94.19 100 ASN A C 1
ATOM 734 O O . ASN A 1 100 ? -5.262 1.708 10.458 1.00 94.19 100 ASN A O 1
ATOM 738 N N . ILE A 1 101 ? -4.082 -0.198 10.378 1.00 94.00 101 ILE A N 1
ATOM 739 C CA . ILE A 1 101 ? -3.502 0.050 9.057 1.00 94.00 101 ILE A CA 1
ATOM 740 C C . ILE A 1 101 ? -3.813 -1.109 8.119 1.00 94.00 101 ILE A C 1
ATOM 742 O O . ILE A 1 101 ? -3.791 -2.270 8.527 1.00 94.00 101 ILE A O 1
ATOM 746 N N . LEU A 1 102 ? -4.051 -0.792 6.852 1.00 94.19 102 LEU A N 1
ATOM 747 C CA . LEU A 1 102 ? -4.159 -1.770 5.779 1.00 94.19 102 LEU A CA 1
ATOM 748 C C . LEU A 1 102 ? -2.905 -1.674 4.915 1.00 94.19 102 LEU A C 1
ATOM 750 O O . LEU A 1 102 ? -2.750 -0.729 4.146 1.00 94.19 102 LEU A O 1
ATOM 754 N N . PHE A 1 103 ? -1.992 -2.629 5.069 1.00 91.69 103 PHE A N 1
ATOM 755 C CA . PHE A 1 103 ? -0.737 -2.661 4.321 1.00 91.69 103 PHE A CA 1
ATOM 756 C C . PHE A 1 103 ? -0.801 -3.677 3.178 1.00 91.69 103 PHE A C 1
ATOM 758 O O . PHE A 1 103 ? -1.077 -4.854 3.405 1.00 91.69 103 PHE A O 1
ATOM 765 N N . MET A 1 104 ? -0.504 -3.228 1.959 1.00 87.88 104 MET A N 1
ATOM 766 C CA . MET A 1 104 ? -0.493 -4.043 0.747 1.00 87.88 104 MET A CA 1
ATOM 767 C C . MET A 1 104 ? 0.836 -3.886 0.010 1.00 87.88 104 MET A C 1
ATOM 769 O O . MET A 1 104 ? 1.061 -2.918 -0.717 1.00 87.88 104 MET A O 1
ATOM 773 N N . ALA A 1 105 ? 1.719 -4.870 0.162 1.00 78.88 105 ALA A N 1
ATOM 774 C CA . ALA A 1 105 ? 2.920 -4.939 -0.657 1.00 78.88 105 ALA A CA 1
ATOM 775 C C . ALA A 1 105 ? 2.531 -5.218 -2.118 1.00 78.88 105 ALA A C 1
ATOM 777 O O . ALA A 1 105 ? 1.880 -6.219 -2.416 1.00 78.88 105 ALA A O 1
ATOM 778 N N . THR A 1 106 ? 2.926 -4.327 -3.024 1.00 71.62 106 THR A N 1
ATOM 779 C CA . THR A 1 106 ? 2.776 -4.507 -4.470 1.00 71.62 106 THR A CA 1
ATOM 780 C C . THR A 1 106 ? 4.089 -5.002 -5.067 1.00 71.62 106 THR A C 1
ATOM 782 O O . THR A 1 106 ? 5.150 -4.860 -4.463 1.00 71.62 106 THR A O 1
ATOM 785 N N . GLY A 1 107 ? 4.016 -5.645 -6.229 1.00 67.31 107 GLY A N 1
ATOM 786 C CA . GLY A 1 107 ? 5.198 -6.092 -6.951 1.00 67.31 107 GLY A CA 1
ATOM 787 C C . GLY A 1 107 ? 4.856 -6.474 -8.384 1.00 67.31 107 GLY A C 1
ATOM 788 O O . GLY A 1 107 ? 3.779 -7.005 -8.661 1.00 67.31 107 GLY A O 1
ATOM 789 N N . ALA A 1 108 ? 5.774 -6.199 -9.307 1.00 61.62 108 ALA A N 1
ATOM 790 C CA . ALA A 1 108 ? 5.664 -6.632 -10.693 1.00 61.62 108 ALA A CA 1
ATOM 791 C C . ALA A 1 108 ? 6.413 -7.957 -10.877 1.00 61.62 108 ALA A C 1
ATOM 793 O O . ALA A 1 108 ? 7.631 -8.018 -10.712 1.00 61.62 108 ALA A O 1
ATOM 794 N N . LEU A 1 109 ? 5.700 -9.014 -11.269 1.00 64.00 109 LEU A N 1
ATOM 795 C CA . LEU A 1 109 ? 6.314 -10.264 -11.716 1.00 64.00 109 LEU A CA 1
ATOM 796 C C . LEU A 1 109 ? 6.722 -10.110 -13.186 1.00 64.00 109 LEU A C 1
ATOM 798 O O . LEU A 1 109 ? 5.910 -10.308 -14.086 1.00 64.00 109 LEU A O 1
ATOM 802 N N . MET A 1 110 ? 7.969 -9.706 -13.434 1.00 47.91 110 MET A N 1
ATOM 803 C CA . MET A 1 110 ? 8.500 -9.487 -14.783 1.00 47.91 110 MET A CA 1
ATOM 804 C C . MET A 1 110 ? 9.859 -10.173 -14.956 1.00 47.91 110 MET A C 1
ATOM 806 O O . MET A 1 110 ? 10.661 -10.219 -14.027 1.00 47.91 110 MET A O 1
ATOM 810 N N . SER A 1 111 ? 10.121 -10.694 -16.159 1.00 57.56 111 SER A N 1
ATOM 811 C CA . SER A 1 111 ? 11.427 -11.233 -16.557 1.00 57.56 111 SER A CA 1
ATOM 812 C C . SER A 1 111 ? 11.866 -10.636 -17.901 1.00 57.56 111 SER A C 1
ATOM 814 O O . SER A 1 111 ? 10.995 -10.301 -18.709 1.00 57.56 111 SER A O 1
ATOM 816 N N . PRO A 1 112 ? 13.181 -10.535 -18.189 1.00 60.41 112 PRO A N 1
ATOM 817 C CA . PRO A 1 112 ? 13.669 -10.061 -19.487 1.00 60.41 112 PRO A CA 1
ATOM 818 C C . PRO A 1 112 ? 13.089 -10.854 -20.665 1.00 60.41 112 PRO A C 1
ATOM 820 O O . PRO A 1 112 ? 12.757 -10.278 -21.697 1.00 60.41 112 PRO A O 1
ATOM 823 N N . THR A 1 113 ? 12.897 -12.165 -20.483 1.00 68.44 113 THR A N 1
ATOM 824 C CA . THR A 1 113 ? 12.284 -13.046 -21.481 1.00 68.44 113 THR A CA 1
ATOM 825 C C . THR A 1 113 ? 10.829 -12.666 -21.734 1.00 68.44 113 THR A C 1
ATOM 827 O O . THR A 1 113 ? 10.442 -12.557 -22.888 1.00 68.44 113 THR A O 1
ATOM 830 N N . SER A 1 114 ? 10.038 -12.403 -20.688 1.00 59.59 114 SER A N 1
ATOM 831 C CA . SER A 1 114 ? 8.628 -11.999 -20.810 1.00 59.59 114 SER A CA 1
ATOM 832 C C . SER A 1 114 ? 8.461 -10.635 -21.485 1.00 59.59 114 SER A C 1
ATOM 834 O O . SER A 1 114 ? 7.541 -10.454 -22.276 1.00 59.59 114 SER A O 1
ATOM 836 N N . SER A 1 115 ? 9.357 -9.683 -21.209 1.00 65.62 115 SER A N 1
ATOM 837 C CA . SER A 1 115 ? 9.303 -8.336 -21.794 1.00 65.62 115 SER A CA 1
ATOM 838 C C . SER A 1 115 ? 9.767 -8.285 -23.256 1.00 65.62 115 SER A C 1
ATOM 840 O O . SER A 1 115 ? 9.454 -7.325 -23.953 1.00 65.62 115 SER A O 1
ATOM 842 N N . GLY A 1 116 ? 10.512 -9.296 -23.719 1.00 57.34 116 GLY A N 1
ATOM 843 C CA . GLY A 1 116 ? 11.130 -9.342 -25.049 1.00 57.34 116 GLY A CA 1
ATOM 844 C C . GLY A 1 116 ? 10.408 -10.193 -26.100 1.00 57.34 116 GLY A C 1
ATOM 845 O O . GLY A 1 116 ? 10.913 -10.304 -27.211 1.00 57.34 116 GLY A O 1
ATOM 846 N N . GLN A 1 117 ? 9.256 -10.804 -25.797 1.00 60.56 117 GLN A N 1
ATOM 847 C CA . GLN A 1 117 ? 8.566 -11.705 -26.745 1.00 60.56 117 GLN A CA 1
ATOM 848 C C . GLN A 1 117 ? 7.712 -10.990 -27.805 1.00 60.56 117 GLN A C 1
ATOM 850 O O . GLN A 1 117 ? 6.987 -11.645 -28.545 1.00 60.56 117 GLN A O 1
ATOM 855 N N . GLY A 1 118 ? 7.776 -9.660 -27.875 1.00 58.69 118 GLY A N 1
ATOM 856 C CA . GLY A 1 118 ? 7.033 -8.852 -28.847 1.00 58.69 118 GLY A CA 1
ATOM 857 C C . GLY A 1 118 ? 7.780 -8.566 -30.153 1.00 58.69 118 GLY A C 1
ATOM 858 O O . GLY A 1 118 ? 7.484 -7.542 -30.763 1.00 58.69 118 GLY A O 1
ATOM 859 N N . ALA A 1 119 ? 8.772 -9.388 -30.524 1.00 46.41 119 ALA A N 1
ATOM 860 C CA . ALA A 1 119 ? 9.500 -9.255 -31.791 1.00 46.41 119 ALA A CA 1
ATOM 861 C C . ALA A 1 119 ? 8.603 -9.534 -33.006 1.00 46.41 119 ALA A C 1
ATOM 863 O O . ALA A 1 119 ? 7.796 -10.490 -32.933 1.00 46.41 119 ALA A O 1
#

pLDDT: mean 83.31, std 13.58, range [46.41, 96.5]